Protein AF-A0AAD9VSH0-F1 (afdb_monomer)

Structure (mmCIF, N/CA/C/O backbone):
data_AF-A0AAD9VSH0-F1
#
_entry.id   AF-A0AAD9VSH0-F1
#
loop_
_atom_site.group_PDB
_atom_site.id
_atom_site.type_symbol
_atom_site.label_atom_id
_atom_site.label_alt_id
_atom_site.label_comp_id
_atom_site.label_asym_id
_atom_site.label_entity_id
_atom_site.label_seq_id
_atom_site.pdbx_PDB_ins_code
_atom_site.Cartn_x
_atom_site.Cartn_y
_atom_site.Cartn_z
_atom_site.occupancy
_atom_site.B_iso_or_equiv
_atom_site.auth_seq_id
_atom_site.auth_comp_id
_atom_site.auth_asym_id
_atom_site.auth_atom_id
_atom_site.pdbx_PDB_model_num
ATOM 1 N N . MET A 1 1 ? 18.254 0.894 2.023 1.00 73.38 1 MET A N 1
ATOM 2 C CA . MET A 1 1 ? 17.361 2.083 2.073 1.00 73.38 1 MET A CA 1
ATOM 3 C C . MET A 1 1 ? 15.991 1.532 2.479 1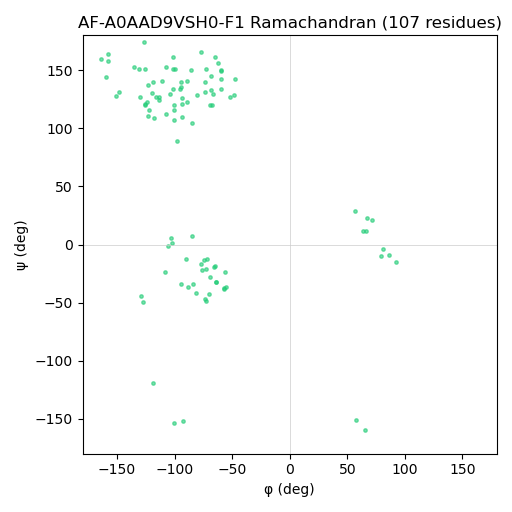.00 73.38 1 MET A C 1
ATOM 5 O O . MET A 1 1 ? 15.851 0.322 2.436 1.00 73.38 1 MET A O 1
ATOM 9 N N . GLY A 1 2 ? 15.068 2.302 3.047 1.00 92.88 2 GLY A N 1
ATOM 10 C CA . GLY A 1 2 ? 13.872 1.727 3.687 1.00 92.88 2 GLY A CA 1
ATOM 11 C C . GLY A 1 2 ? 12.613 1.786 2.825 1.00 92.88 2 GLY A C 1
ATOM 12 O O . GLY A 1 2 ? 12.668 1.870 1.597 1.00 92.88 2 GLY A O 1
ATOM 13 N N . VAL A 1 3 ? 11.474 1.809 3.512 1.00 96.81 3 VAL A N 1
ATOM 14 C CA . VAL A 1 3 ? 10.241 2.390 2.982 1.00 96.81 3 VAL A CA 1
ATOM 15 C C . VAL A 1 3 ? 10.123 3.831 3.473 1.00 96.81 3 VAL A C 1
ATOM 17 O O . VAL A 1 3 ? 10.340 4.100 4.652 1.00 96.81 3 VAL A O 1
ATOM 20 N N . ASP A 1 4 ? 9.799 4.736 2.561 1.00 97.50 4 ASP A N 1
ATOM 21 C CA . ASP A 1 4 ? 9.400 6.108 2.863 1.00 97.50 4 ASP A CA 1
ATOM 22 C C . ASP A 1 4 ? 7.874 6.218 2.753 1.00 97.50 4 ASP A C 1
ATOM 24 O O . ASP A 1 4 ? 7.290 5.668 1.813 1.00 97.50 4 ASP A O 1
ATOM 28 N N . VAL A 1 5 ? 7.236 6.861 3.734 1.00 97.75 5 VAL A N 1
ATOM 29 C CA . VAL A 1 5 ? 5.775 6.985 3.843 1.00 97.75 5 VAL A CA 1
ATOM 30 C C . VAL A 1 5 ? 5.399 8.460 3.768 1.00 97.75 5 VAL A C 1
ATOM 32 O O . VAL A 1 5 ? 5.636 9.219 4.705 1.00 97.75 5 VAL A O 1
ATOM 35 N N . GLU A 1 6 ? 4.785 8.862 2.662 1.00 97.94 6 GLU A N 1
ATOM 36 C CA . GLU A 1 6 ? 4.288 10.219 2.441 1.00 97.94 6 GLU A CA 1
ATOM 37 C C . GLU A 1 6 ? 2.757 10.218 2.526 1.00 97.94 6 GLU A C 1
ATOM 39 O O . GLU A 1 6 ? 2.075 9.662 1.664 1.00 97.94 6 GLU A O 1
ATOM 44 N N . VAL A 1 7 ? 2.190 10.847 3.556 1.00 98.00 7 VAL A N 1
ATOM 45 C CA . VAL A 1 7 ? 0.730 10.941 3.719 1.00 98.00 7 VAL A CA 1
ATOM 46 C C . VAL A 1 7 ? 0.145 11.865 2.647 1.00 98.00 7 VAL A C 1
ATOM 48 O O . VAL A 1 7 ? 0.479 13.046 2.584 1.00 98.00 7 VAL A O 1
ATOM 51 N N . LEU A 1 8 ? -0.759 11.338 1.819 1.00 97.81 8 LEU A N 1
ATOM 52 C CA . LEU A 1 8 ? -1.467 12.089 0.774 1.00 97.81 8 LEU A CA 1
ATOM 53 C C . LEU A 1 8 ? -2.826 12.598 1.260 1.00 97.81 8 LEU A C 1
ATOM 55 O O . LEU A 1 8 ? -3.304 13.646 0.829 1.00 97.81 8 LEU A O 1
ATOM 59 N N . SER A 1 9 ? -3.496 11.835 2.120 1.00 97.75 9 SER A N 1
ATOM 60 C CA . SER A 1 9 ? -4.751 12.223 2.761 1.00 97.75 9 SER A CA 1
ATOM 61 C C . SER A 1 9 ? -4.826 11.594 4.151 1.00 97.75 9 SER A C 1
ATOM 63 O O . SER A 1 9 ? -4.564 10.396 4.274 1.00 97.75 9 SER A O 1
ATOM 65 N N . PRO A 1 10 ? -5.159 12.377 5.191 1.00 97.56 10 PRO A N 1
ATOM 66 C CA . PRO A 1 10 ? -5.172 11.886 6.562 1.00 97.56 10 PRO A CA 1
ATOM 67 C C . PRO A 1 10 ? -6.303 10.875 6.784 1.00 97.56 10 PRO A C 1
ATOM 69 O O . PRO A 1 10 ? -7.390 11.026 6.224 1.00 97.56 10 PRO A O 1
ATOM 72 N N . GLY A 1 11 ? -6.042 9.872 7.623 1.00 96.81 11 GLY A N 1
ATOM 73 C CA . GLY A 1 11 ? -7.060 8.965 8.152 1.00 96.81 11 GLY A CA 1
ATOM 74 C C . GLY A 1 11 ? -7.617 9.428 9.499 1.00 96.81 11 GLY A C 1
ATOM 75 O O . GLY A 1 11 ? -7.637 10.619 9.812 1.00 96.81 11 GLY A O 1
ATOM 76 N N . ASP A 1 12 ? -8.060 8.474 10.317 1.00 96.12 12 ASP A N 1
ATOM 77 C CA . ASP A 1 12 ? -8.659 8.724 11.634 1.00 96.12 12 ASP A CA 1
ATOM 78 C C . ASP A 1 12 ? -7.654 9.117 12.737 1.00 96.12 12 ASP A C 1
ATOM 80 O O . ASP A 1 12 ? -8.058 9.579 13.810 1.00 96.12 12 ASP A O 1
ATOM 84 N N . GLY A 1 13 ? -6.353 8.923 12.490 1.00 95.00 13 GLY A N 1
ATOM 85 C CA . GLY A 1 13 ? -5.258 9.197 13.421 1.00 95.00 13 GLY A CA 1
ATOM 86 C C . GLY A 1 13 ? -5.268 8.345 14.696 1.00 95.00 13 GLY A C 1
ATOM 87 O O . GLY A 1 13 ? -4.542 8.662 15.637 1.00 95.00 13 GLY A O 1
ATOM 88 N N . GLN A 1 14 ? -6.085 7.291 14.755 1.00 94.69 14 GLN A N 1
ATOM 89 C CA . GLN A 1 14 ? -6.376 6.519 15.967 1.00 94.69 14 GLN A CA 1
ATOM 90 C C . GLN A 1 14 ? -6.198 5.016 15.755 1.00 94.69 14 GLN A C 1
ATOM 92 O O . GLN A 1 14 ? -5.613 4.335 16.601 1.00 94.69 14 GLN A O 1
ATOM 97 N N . THR A 1 15 ? -6.687 4.488 14.634 1.00 95.81 15 THR A N 1
ATOM 98 C CA . THR A 1 15 ? -6.737 3.047 14.388 1.00 95.81 15 THR A CA 1
ATOM 99 C C . THR A 1 15 ? -5.551 2.617 13.538 1.00 95.81 15 THR A C 1
ATOM 101 O O . THR A 1 15 ? -5.632 2.563 12.313 1.00 95.81 15 THR A O 1
ATOM 104 N N . TYR A 1 16 ? -4.447 2.279 14.200 1.00 96.62 16 TYR A N 1
ATOM 105 C CA . TYR A 1 16 ? -3.248 1.745 13.550 1.00 96.62 16 TYR A CA 1
ATOM 106 C C . TYR A 1 16 ? -3.244 0.206 13.574 1.00 96.62 16 TYR A C 1
ATOM 108 O O . TYR A 1 16 ? -3.543 -0.382 14.624 1.00 96.62 16 TYR A O 1
ATOM 116 N N . PRO A 1 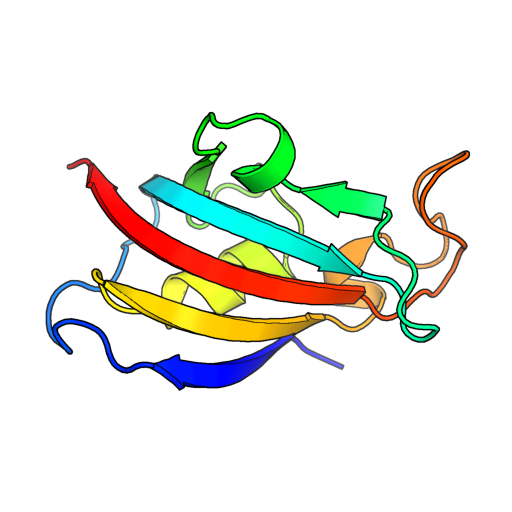17 ? -2.898 -0.470 12.460 1.00 96.69 17 PRO A N 1
ATOM 117 C CA . PRO A 1 17 ? -2.785 -1.923 12.421 1.00 96.69 17 PRO A CA 1
ATOM 118 C C . PRO A 1 17 ? -1.746 -2.465 13.407 1.00 96.69 17 PRO A C 1
ATOM 120 O O . PRO A 1 17 ? -0.658 -1.912 13.561 1.00 96.69 17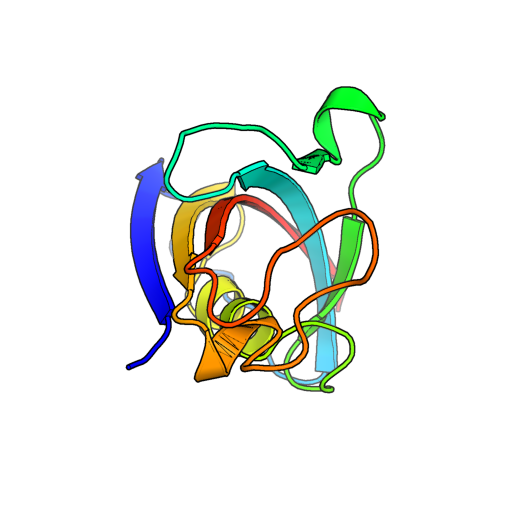 PRO A O 1
ATOM 123 N N . LYS A 1 18 ? -2.042 -3.610 14.026 1.00 95.75 18 LYS A N 1
ATOM 124 C CA . LYS A 1 18 ? -1.094 -4.361 14.863 1.00 95.75 18 LYS A CA 1
ATOM 125 C C . LYS A 1 18 ? -0.637 -5.636 14.162 1.00 95.75 18 LYS A C 1
ATOM 127 O O . LYS A 1 18 ? -1.369 -6.231 13.372 1.00 95.75 18 LYS A O 1
ATOM 132 N N . THR A 1 19 ? 0.566 -6.098 14.499 1.00 95.25 19 THR A N 1
ATOM 133 C CA . THR A 1 19 ? 1.123 -7.352 13.974 1.00 95.25 19 THR A CA 1
ATOM 134 C C . THR A 1 19 ? 0.151 -8.520 14.152 1.00 95.25 19 THR A C 1
ATOM 136 O O . THR A 1 19 ? -0.293 -8.810 15.261 1.00 95.25 19 THR A O 1
ATOM 139 N N . GLY A 1 20 ? -0.133 -9.226 13.058 1.00 94.88 20 GLY A N 1
ATOM 140 C CA . GLY A 1 20 ? -1.055 -10.359 13.001 1.00 94.88 20 GLY A CA 1
ATOM 141 C C . GLY A 1 20 ? -2.494 -10.007 12.626 1.00 94.88 20 GLY A C 1
ATOM 142 O O . GLY A 1 20 ? -3.220 -10.919 12.231 1.00 94.88 20 GLY A O 1
ATOM 143 N N . GLN A 1 21 ? -2.890 -8.732 12.683 1.00 96.94 21 GLN A N 1
ATOM 144 C CA . GLN A 1 21 ? -4.207 -8.302 12.215 1.00 96.94 21 GLN A CA 1
ATOM 145 C C . GLN A 1 21 ? -4.284 -8.331 10.692 1.00 96.94 21 GLN A C 1
ATOM 147 O O . GLN A 1 21 ? -3.281 -8.148 9.994 1.00 96.94 21 GLN A O 1
ATOM 152 N N . THR A 1 22 ? -5.495 -8.549 10.182 1.00 97.62 22 THR A N 1
ATOM 153 C CA . THR A 1 22 ? -5.754 -8.502 8.743 1.00 97.62 22 THR A CA 1
ATOM 154 C C . THR A 1 22 ? -6.125 -7.080 8.360 1.00 97.62 22 THR A C 1
ATOM 156 O O . THR A 1 22 ? -7.089 -6.522 8.877 1.00 97.62 22 THR A O 1
ATOM 159 N N . VAL A 1 23 ? -5.374 -6.488 7.440 1.00 97.62 23 VAL A N 1
ATOM 160 C CA . VAL A 1 23 ? -5.694 -5.173 6.880 1.00 97.62 23 VAL A CA 1
ATOM 161 C C . VAL A 1 23 ? -6.336 -5.333 5.519 1.00 97.62 23 VAL A C 1
ATOM 163 O O . VAL A 1 23 ? -6.080 -6.300 4.800 1.00 97.62 23 VAL A O 1
ATOM 166 N N . VAL A 1 24 ? -7.178 -4.370 5.164 1.00 98.00 24 VAL A N 1
ATOM 167 C CA . VAL A 1 24 ? -7.810 -4.305 3.851 1.00 98.00 24 VAL A CA 1
ATOM 168 C C . VAL A 1 24 ? -7.483 -2.965 3.229 1.00 98.00 24 VAL A C 1
ATOM 170 O O . VAL A 1 24 ? -7.772 -1.920 3.811 1.00 98.00 24 VAL A O 1
ATOM 173 N N . VAL A 1 25 ? -6.879 -3.009 2.047 1.00 98.19 25 VAL A N 1
ATOM 174 C CA . VAL A 1 25 ? -6.352 -1.827 1.374 1.00 98.19 25 VAL A CA 1
ATOM 175 C C . VAL A 1 25 ? -6.802 -1.767 -0.076 1.00 98.19 25 VAL A C 1
ATOM 177 O O . VAL A 1 25 ? -6.982 -2.795 -0.738 1.00 98.19 25 VAL A O 1
ATOM 180 N N . HIS A 1 26 ? -6.914 -0.550 -0.590 1.00 98.44 26 HIS A N 1
ATOM 181 C CA . HIS A 1 26 ? -6.774 -0.308 -2.017 1.00 98.44 26 HIS A CA 1
ATOM 182 C C . HIS A 1 26 ? -5.376 0.212 -2.319 1.00 98.44 26 HIS A C 1
ATOM 184 O O . HIS A 1 26 ? -4.744 0.856 -1.491 1.00 98.44 26 HIS A O 1
ATOM 190 N N . TYR A 1 27 ? -4.889 -0.079 -3.519 1.00 98.25 27 TYR A N 1
ATOM 191 C CA . TYR A 1 27 ? -3.586 0.376 -3.967 1.00 98.25 27 TYR A CA 1
ATOM 192 C C . TYR A 1 27 ? -3.444 0.411 -5.484 1.00 98.25 27 TYR A C 1
ATOM 194 O O . TYR A 1 27 ? -4.110 -0.352 -6.192 1.00 98.25 27 TYR A O 1
ATOM 202 N N . THR A 1 28 ? -2.492 1.225 -5.933 1.00 98.38 28 THR A N 1
ATOM 203 C CA . THR A 1 28 ? -1.889 1.180 -7.269 1.00 98.38 28 THR A CA 1
ATOM 204 C C . THR A 1 28 ? -0.367 1.182 -7.124 1.00 98.38 28 THR A C 1
ATOM 206 O O . THR A 1 28 ? 0.187 2.043 -6.446 1.00 98.38 28 THR A O 1
ATOM 209 N N . GLY A 1 29 ? 0.308 0.212 -7.740 1.00 97.69 29 GLY A N 1
ATOM 210 C CA . GLY A 1 29 ? 1.763 0.082 -7.762 1.00 97.69 29 GLY A CA 1
ATOM 211 C C . GLY A 1 29 ? 2.356 0.512 -9.102 1.00 97.69 29 GLY A C 1
ATOM 212 O O . GLY A 1 29 ? 1.931 0.045 -10.164 1.00 97.69 29 GLY A O 1
ATOM 213 N N . THR A 1 30 ? 3.365 1.380 -9.053 1.00 97.56 30 THR A N 1
ATOM 214 C CA . THR A 1 30 ? 4.092 1.892 -10.217 1.00 97.56 30 THR A CA 1
ATOM 215 C C . THR A 1 30 ? 5.601 1.688 -10.091 1.00 97.56 30 THR A C 1
ATOM 217 O O . THR A 1 30 ? 6.180 1.636 -9.002 1.00 97.56 30 THR A O 1
ATOM 220 N N . LEU A 1 31 ? 6.254 1.552 -11.243 1.00 95.06 31 LEU A N 1
ATOM 221 C CA . LEU A 1 31 ? 7.706 1.660 -11.359 1.00 95.06 31 LEU A CA 1
ATOM 222 C C . LEU A 1 31 ? 8.125 3.140 -11.315 1.00 95.06 31 LEU A C 1
ATOM 224 O O . LEU A 1 31 ? 7.313 4.037 -11.540 1.00 95.06 31 LEU A O 1
ATOM 228 N N . ASN A 1 32 ? 9.417 3.403 -11.107 1.00 89.06 32 ASN A N 1
ATOM 229 C CA . ASN A 1 32 ? 9.979 4.763 -11.101 1.00 89.06 32 ASN A CA 1
ATOM 230 C C . ASN A 1 32 ? 9.717 5.573 -12.390 1.00 89.06 32 ASN A C 1
ATOM 232 O O . ASN A 1 32 ? 9.727 6.798 -12.361 1.00 89.06 32 ASN A O 1
ATOM 236 N N . ASN A 1 33 ? 9.469 4.899 -13.512 1.00 88.81 33 ASN A N 1
ATOM 237 C CA . ASN A 1 33 ? 9.118 5.508 -14.793 1.00 88.81 33 ASN A CA 1
ATOM 238 C C . ASN A 1 33 ? 7.612 5.813 -14.932 1.00 88.81 33 ASN A C 1
ATOM 240 O O . ASN A 1 33 ? 7.159 6.159 -16.019 1.00 88.81 33 ASN A O 1
ATOM 244 N N . GLY A 1 34 ? 6.828 5.637 -13.863 1.00 91.31 34 GLY A N 1
ATOM 245 C CA . GLY A 1 34 ? 5.385 5.875 -13.832 1.00 91.31 34 GLY A CA 1
ATOM 246 C C . GLY A 1 34 ? 4.535 4.738 -14.404 1.00 91.31 34 GLY A C 1
ATOM 247 O O . GLY A 1 34 ? 3.310 4.803 -14.322 1.00 91.31 34 GLY A O 1
ATOM 248 N N . LYS A 1 35 ? 5.138 3.674 -14.951 1.00 94.44 35 LYS A N 1
ATOM 249 C CA . LYS A 1 35 ? 4.383 2.531 -15.476 1.00 94.44 35 LYS A CA 1
ATOM 250 C C . LYS A 1 35 ? 3.701 1.786 -14.330 1.00 94.44 35 LYS A C 1
ATOM 252 O O . LYS A 1 35 ? 4.378 1.251 -13.451 1.00 94.44 35 LYS A O 1
ATOM 257 N N . ILE A 1 36 ? 2.373 1.707 -14.381 1.00 96.19 36 ILE A N 1
ATOM 258 C CA . ILE A 1 36 ? 1.581 0.853 -13.491 1.00 96.19 36 ILE A CA 1
ATOM 259 C C . ILE A 1 36 ? 1.901 -0.605 -13.813 1.00 96.19 36 ILE A C 1
ATOM 261 O O . ILE A 1 36 ? 1.865 -1.016 -14.975 1.00 96.19 36 ILE A O 1
ATOM 265 N N . PHE A 1 37 ? 2.228 -1.376 -12.782 1.00 95.06 37 PHE A N 1
ATOM 266 C CA . PHE A 1 37 ? 2.412 -2.820 -12.903 1.00 95.06 37 PHE A CA 1
ATOM 267 C C . PHE A 1 37 ? 1.275 -3.604 -12.246 1.00 95.06 37 PHE A C 1
ATOM 269 O O . PHE A 1 37 ? 1.045 -4.750 -12.621 1.00 95.06 37 PHE A O 1
ATOM 276 N N . ASP A 1 38 ? 0.567 -3.000 -11.288 1.00 94.75 38 ASP A N 1
ATOM 277 C CA . ASP A 1 38 ? -0.539 -3.640 -10.587 1.00 94.75 38 ASP A CA 1
ATOM 278 C C . ASP A 1 38 ? -1.470 -2.607 -9.927 1.00 94.75 38 ASP A C 1
ATOM 280 O O . ASP A 1 38 ? -1.008 -1.589 -9.413 1.00 94.75 38 ASP A O 1
ATOM 284 N N . SER A 1 39 ? -2.780 -2.866 -9.904 1.00 97.12 39 SER A N 1
ATOM 285 C CA . SER A 1 39 ? -3.757 -2.044 -9.181 1.00 97.12 39 SER A CA 1
ATOM 286 C C . SER A 1 39 ? -4.955 -2.867 -8.715 1.00 97.12 39 SER A C 1
ATOM 288 O O . SER A 1 39 ? -5.627 -3.542 -9.495 1.00 97.12 39 SER A O 1
ATOM 290 N N . SER A 1 40 ? -5.268 -2.773 -7.423 1.00 97.19 40 SER A N 1
ATOM 291 C CA . SER A 1 40 ? -6.515 -3.328 -6.874 1.00 97.19 40 SER A CA 1
ATOM 292 C C . SER A 1 40 ? -7.735 -2.467 -7.202 1.00 97.19 40 SER A C 1
ATOM 294 O O . SER A 1 40 ? -8.855 -2.974 -7.196 1.00 97.19 40 SER A O 1
ATOM 296 N N . ARG A 1 41 ? -7.528 -1.178 -7.500 1.00 96.00 41 ARG A N 1
ATOM 297 C CA . ARG A 1 41 ? -8.600 -0.251 -7.882 1.00 96.00 41 ARG A CA 1
ATOM 298 C C . ARG A 1 41 ? -9.137 -0.595 -9.267 1.00 96.00 41 ARG A C 1
ATOM 300 O O . ARG A 1 41 ? -10.347 -0.688 -9.426 1.00 96.00 41 ARG A O 1
ATOM 307 N N . ASP A 1 42 ? -8.246 -0.911 -10.207 1.00 94.50 42 ASP A N 1
ATOM 308 C CA . ASP A 1 42 ? -8.625 -1.345 -11.561 1.00 94.50 42 ASP A CA 1
ATOM 309 C C . ASP A 1 42 ? -9.397 -2.673 -11.544 1.00 94.50 42 ASP A C 1
ATOM 311 O O . ASP A 1 42 ? -10.296 -2.892 -12.353 1.00 94.50 42 ASP A O 1
ATOM 315 N N . ARG A 1 43 ? -9.088 -3.554 -10.583 1.00 95.94 43 ARG A N 1
ATOM 316 C CA . ARG A 1 43 ? -9.845 -4.796 -10.356 1.00 95.94 43 ARG A CA 1
ATOM 317 C C . ARG A 1 43 ? -11.177 -4.586 -9.634 1.00 95.94 43 ARG A C 1
ATOM 319 O O . ARG A 1 43 ? -11.984 -5.510 -9.604 1.00 95.94 43 ARG A O 1
ATOM 326 N N . GLY A 1 44 ? -11.383 -3.437 -8.991 1.00 94.38 44 GLY A N 1
ATOM 327 C CA . GLY A 1 44 ? -12.552 -3.162 -8.152 1.00 94.38 44 GLY A CA 1
ATOM 328 C C . GLY A 1 44 ? -12.645 -4.010 -6.877 1.00 94.38 44 GLY A C 1
ATOM 329 O O . GLY A 1 44 ? -13.689 -4.022 -6.231 1.00 94.38 44 GLY A O 1
ATOM 330 N N . VAL A 1 45 ? -11.581 -4.729 -6.500 1.00 96.06 45 VAL A N 1
ATOM 331 C CA . VAL A 1 45 ? -11.570 -5.627 -5.335 1.00 96.06 45 VAL A CA 1
ATOM 332 C C . VAL A 1 45 ? -10.409 -5.250 -4.413 1.00 96.06 45 VAL A C 1
ATOM 334 O O . VAL A 1 45 ? -9.257 -5.310 -4.854 1.00 96.06 45 VAL A O 1
ATOM 337 N N . PRO A 1 46 ? -10.673 -4.883 -3.142 1.00 97.38 46 PRO A N 1
ATOM 338 C CA . PRO A 1 46 ? -9.627 -4.595 -2.167 1.00 97.38 46 PRO A CA 1
ATOM 339 C C . PRO A 1 46 ? -8.701 -5.787 -1.931 1.00 97.38 46 PRO A C 1
ATOM 341 O O . PRO A 1 46 ? -9.117 -6.946 -1.980 1.00 97.38 46 PRO A O 1
ATOM 344 N N . PHE A 1 47 ? -7.449 -5.496 -1.603 1.00 97.81 47 PHE A N 1
ATOM 345 C CA . PHE A 1 47 ? -6.471 -6.509 -1.239 1.00 97.81 47 PHE A CA 1
ATOM 346 C C . PHE A 1 47 ? -6.414 -6.685 0.277 1.00 97.81 47 PHE A C 1
ATOM 348 O O . PHE A 1 47 ? -6.494 -5.708 1.024 1.00 97.81 47 PHE A O 1
ATOM 355 N N . LYS A 1 48 ? -6.286 -7.935 0.728 1.00 97.19 48 LYS A N 1
ATOM 356 C CA . LYS A 1 48 ? -6.212 -8.289 2.146 1.00 97.19 48 LYS A CA 1
ATOM 357 C C . LYS A 1 48 ? -4.936 -9.055 2.441 1.00 97.19 48 LYS A C 1
ATOM 359 O O . LYS A 1 48 ? -4.594 -9.965 1.692 1.00 97.19 48 LYS A O 1
ATOM 364 N N . PHE A 1 49 ? -4.290 -8.727 3.550 1.00 97.31 49 PHE A N 1
ATOM 365 C CA . PHE A 1 49 ? -3.110 -9.441 4.034 1.00 97.31 49 PHE A CA 1
ATOM 366 C C . PHE A 1 49 ? -2.925 -9.225 5.537 1.00 97.31 49 PHE A C 1
ATOM 368 O O . PHE A 1 49 ? -3.524 -8.314 6.118 1.00 97.31 49 PHE A O 1
ATOM 375 N N . ARG A 1 50 ? -2.101 -10.061 6.173 1.00 96.88 50 ARG A N 1
ATOM 376 C CA . ARG A 1 50 ? -1.765 -9.927 7.593 1.00 96.88 50 ARG A CA 1
ATOM 377 C C . ARG A 1 50 ? -0.490 -9.122 7.793 1.00 96.88 50 ARG A C 1
ATOM 379 O O . ARG A 1 50 ? 0.567 -9.484 7.278 1.00 96.88 50 ARG A O 1
ATOM 386 N N . ILE A 1 51 ? -0.580 -8.077 8.612 1.00 96.25 51 ILE A N 1
ATOM 387 C CA . ILE A 1 51 ? 0.555 -7.195 8.911 1.00 96.25 51 ILE A CA 1
ATOM 388 C C . ILE A 1 51 ? 1.622 -7.931 9.723 1.00 96.25 51 ILE A C 1
ATOM 390 O O . ILE A 1 51 ? 1.327 -8.586 10.728 1.00 96.25 51 ILE A O 1
ATOM 394 N N . GLY A 1 52 ? 2.880 -7.785 9.307 1.00 93.94 52 GLY A N 1
ATOM 395 C CA . GLY A 1 52 ? 4.051 -8.274 10.036 1.00 93.94 52 GLY A CA 1
ATOM 396 C C . GLY A 1 52 ? 4.203 -9.795 10.008 1.00 93.94 52 GLY A C 1
ATOM 397 O O . GLY A 1 52 ? 4.848 -10.372 10.887 1.00 93.94 52 GLY A O 1
ATOM 398 N N . LYS A 1 53 ? 3.579 -10.462 9.030 1.00 95.19 53 LYS A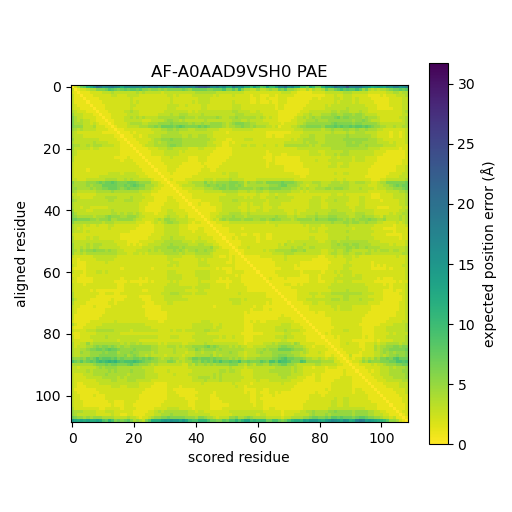 N 1
ATOM 399 C CA . LYS A 1 53 ? 3.702 -11.909 8.798 1.00 95.19 53 LYS A CA 1
ATOM 400 C C . LYS A 1 53 ? 4.569 -12.252 7.587 1.00 95.19 53 LYS A C 1
ATOM 402 O O . LYS A 1 53 ? 4.788 -13.436 7.344 1.00 95.19 53 LYS A O 1
ATOM 407 N N . GLY A 1 54 ? 5.089 -11.257 6.862 1.00 93.19 54 GLY A N 1
ATOM 408 C CA . GLY A 1 54 ? 5.885 -11.486 5.658 1.00 93.19 54 GLY A CA 1
ATOM 409 C C . GLY A 1 54 ? 5.077 -12.073 4.499 1.00 93.19 54 GLY A C 1
ATOM 410 O O . GLY A 1 54 ? 5.649 -12.719 3.627 1.00 93.19 54 GLY A O 1
ATOM 411 N N . GLU A 1 55 ? 3.753 -11.879 4.498 1.00 93.25 55 GLU A N 1
ATOM 412 C CA . GLU A 1 55 ? 2.868 -12.274 3.388 1.00 93.25 55 GLU A CA 1
ATOM 413 C C . GLU A 1 55 ? 3.035 -11.352 2.168 1.00 93.25 55 GLU A C 1
ATOM 415 O O . GLU A 1 55 ? 2.709 -11.725 1.043 1.00 93.25 55 GLU A O 1
ATOM 420 N N . VAL A 1 56 ? 3.568 -10.151 2.396 1.00 96.12 56 VAL A N 1
ATOM 421 C CA . VAL A 1 56 ? 3.846 -9.116 1.397 1.00 96.12 56 VAL A CA 1
ATOM 422 C C . VAL A 1 56 ? 5.307 -8.667 1.485 1.00 96.12 56 VAL A C 1
ATOM 424 O O . VAL A 1 56 ? 6.059 -9.077 2.371 1.00 96.12 56 VAL A O 1
ATOM 427 N N . ILE A 1 57 ? 5.732 -7.806 0.558 1.00 96.50 57 ILE A N 1
ATOM 428 C CA . ILE A 1 57 ? 7.070 -7.206 0.600 1.00 96.50 57 ILE A CA 1
ATOM 429 C C . ILE A 1 57 ? 7.284 -6.408 1.897 1.00 96.50 57 ILE A C 1
ATOM 431 O O . ILE A 1 57 ? 6.356 -5.802 2.434 1.00 96.50 57 ILE A O 1
ATOM 435 N N . LYS A 1 58 ? 8.530 -6.348 2.381 1.00 96.69 58 LYS A N 1
ATOM 436 C CA . LYS A 1 58 ? 8.873 -5.696 3.661 1.00 96.69 58 LYS A CA 1
ATOM 437 C C . LYS A 1 58 ? 8.416 -4.240 3.738 1.00 96.69 58 LYS A C 1
ATOM 439 O O . LYS A 1 58 ? 8.013 -3.787 4.803 1.00 96.69 58 LYS A O 1
ATOM 444 N N . GLY A 1 59 ? 8.483 -3.514 2.622 1.00 96.94 59 GLY A N 1
ATOM 445 C CA . GLY A 1 59 ? 8.054 -2.121 2.563 1.00 96.94 59 GLY A CA 1
ATOM 446 C C . GLY A 1 59 ? 6.559 -1.949 2.828 1.00 96.94 59 GLY A C 1
ATOM 447 O O . GLY A 1 59 ? 6.166 -0.975 3.454 1.00 96.94 59 GLY A O 1
ATOM 448 N N . TRP A 1 60 ? 5.732 -2.923 2.448 1.00 97.69 60 TRP A N 1
ATOM 449 C CA . TRP A 1 60 ? 4.311 -2.923 2.793 1.00 97.69 60 TRP A CA 1
ATOM 450 C C . TRP A 1 60 ? 4.080 -3.264 4.261 1.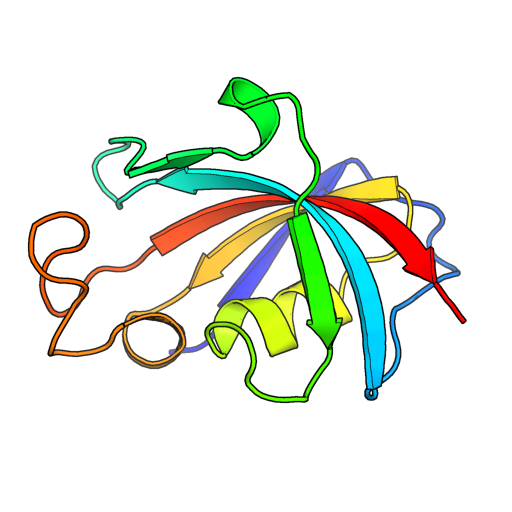00 97.69 60 TRP A C 1
ATOM 452 O O . TRP A 1 60 ? 3.350 -2.544 4.935 1.00 97.69 60 TRP A O 1
ATOM 462 N N . ASP A 1 61 ? 4.741 -4.308 4.767 1.00 96.00 61 ASP A N 1
ATOM 463 C CA . ASP A 1 61 ? 4.630 -4.706 6.176 1.00 96.00 61 ASP A CA 1
ATOM 464 C C . ASP A 1 61 ? 5.013 -3.559 7.128 1.00 96.00 61 ASP A C 1
ATOM 466 O O . ASP A 1 61 ? 4.376 -3.380 8.162 1.00 96.00 61 ASP A O 1
ATOM 470 N N . GLN A 1 62 ? 6.025 -2.758 6.777 1.00 96.19 62 GLN A N 1
ATOM 471 C CA . GLN A 1 62 ? 6.457 -1.611 7.581 1.00 96.19 62 GLN A CA 1
ATOM 472 C C . GLN A 1 62 ? 5.715 -0.310 7.261 1.00 96.19 62 GLN A C 1
ATOM 474 O O . GLN A 1 62 ? 5.473 0.485 8.164 1.00 96.19 62 GLN A O 1
ATOM 479 N N . GLY A 1 63 ? 5.381 -0.064 5.995 1.00 96.94 63 GLY A N 1
ATOM 480 C CA . GLY A 1 63 ? 4.726 1.168 5.562 1.00 96.94 63 GLY A CA 1
ATOM 481 C C . GLY A 1 63 ? 3.266 1.221 5.995 1.00 96.94 63 GLY A C 1
ATOM 482 O O . GLY A 1 63 ? 2.845 2.180 6.627 1.00 96.94 63 GLY A O 1
ATOM 483 N N . VAL A 1 64 ? 2.505 0.150 5.747 1.00 97.44 64 VAL A N 1
ATOM 484 C CA . VAL A 1 64 ? 1.075 0.094 6.102 1.00 97.44 64 VAL A CA 1
ATOM 485 C C . VAL A 1 64 ? 0.870 0.038 7.618 1.00 97.44 64 VAL A C 1
ATOM 487 O O . VAL A 1 64 ? -0.127 0.545 8.117 1.00 97.44 64 VAL A O 1
ATOM 490 N N . ALA A 1 65 ? 1.829 -0.504 8.375 1.00 96.69 65 ALA A N 1
ATOM 491 C CA . ALA A 1 65 ? 1.795 -0.467 9.838 1.00 96.69 65 ALA A CA 1
ATOM 492 C C . ALA A 1 65 ? 1.908 0.956 10.425 1.00 96.69 65 ALA A C 1
ATOM 494 O O . ALA A 1 65 ? 1.556 1.158 11.584 1.00 96.69 65 ALA A O 1
ATOM 495 N N . GLN A 1 66 ? 2.394 1.932 9.647 1.00 96.25 66 GLN A N 1
ATOM 496 C CA . GLN A 1 66 ? 2.469 3.342 10.050 1.00 96.25 66 GLN A CA 1
ATOM 497 C C . GLN A 1 66 ? 1.208 4.134 9.681 1.00 96.25 66 GLN A C 1
ATOM 499 O O . GLN A 1 66 ? 1.034 5.242 10.176 1.00 96.25 66 GLN A O 1
ATOM 504 N N . MET A 1 67 ? 0.335 3.572 8.841 1.00 97.88 67 MET A N 1
ATOM 505 C CA . MET A 1 67 ? -0.896 4.220 8.398 1.00 97.88 67 MET A CA 1
ATOM 506 C C . MET A 1 67 ? -2.033 3.988 9.395 1.00 97.88 67 MET A C 1
ATOM 508 O O . MET A 1 67 ? -2.117 2.931 10.027 1.00 97.88 67 MET A O 1
ATOM 512 N N . CYS A 1 68 ? -2.955 4.941 9.479 1.00 97.56 68 CYS A N 1
ATOM 513 C CA . CYS A 1 68 ? -4.215 4.788 10.206 1.00 97.56 68 CYS A CA 1
ATOM 514 C C . CYS A 1 68 ? -5.402 4.498 9.269 1.00 97.56 68 CYS A C 1
ATOM 516 O O . CYS A 1 68 ? -5.333 4.702 8.055 1.00 97.56 68 CYS A O 1
ATOM 518 N N . VAL A 1 69 ? -6.506 3.969 9.804 1.00 98.00 69 VAL A N 1
ATOM 519 C CA . VAL A 1 69 ? -7.701 3.668 8.995 1.00 98.00 69 VAL A CA 1
ATOM 520 C C . VAL A 1 69 ? -8.237 4.940 8.332 1.00 98.00 69 VAL A C 1
ATOM 522 O O . VAL A 1 69 ? -8.371 5.983 8.965 1.00 98.00 69 VAL A O 1
ATOM 525 N N . GLY A 1 70 ? -8.552 4.843 7.041 1.00 98.00 70 GLY A N 1
ATOM 526 C CA . GLY A 1 70 ? -8.976 5.949 6.182 1.00 98.00 70 GLY A CA 1
ATOM 527 C C . GLY A 1 70 ? -7.823 6.728 5.545 1.00 98.00 70 GLY A C 1
ATOM 528 O O . GLY A 1 70 ? -8.068 7.552 4.669 1.00 98.00 70 GLY A O 1
ATOM 529 N N . GLU A 1 71 ? -6.576 6.482 5.949 1.00 98.50 71 GLU A N 1
ATOM 530 C CA . GLU A 1 71 ? -5.419 7.189 5.408 1.00 98.50 71 GLU A CA 1
ATOM 531 C C . GLU A 1 71 ? -5.089 6.718 3.993 1.00 98.50 71 GLU A C 1
ATOM 533 O O . GLU A 1 71 ? -5.087 5.517 3.699 1.00 98.50 71 GLU A O 1
ATOM 538 N N . ARG A 1 72 ? -4.730 7.674 3.134 1.00 98.50 72 ARG A N 1
ATOM 539 C CA . ARG A 1 72 ? -4.097 7.411 1.844 1.00 98.50 72 ARG A CA 1
ATOM 540 C C . ARG A 1 72 ? -2.674 7.942 1.867 1.00 98.50 72 ARG A C 1
ATOM 542 O O . ARG A 1 72 ? -2.465 9.130 2.100 1.00 98.50 72 ARG A O 1
ATOM 549 N N . ALA A 1 73 ? -1.706 7.088 1.575 1.00 98.44 73 ALA A N 1
ATOM 550 C CA . ALA A 1 73 ? -0.291 7.420 1.599 1.00 98.44 73 ALA A CA 1
ATOM 551 C C . ALA A 1 73 ? 0.428 6.874 0.365 1.00 98.44 73 ALA A C 1
ATOM 553 O O . ALA A 1 73 ? 0.034 5.868 -0.231 1.00 98.44 73 ALA A O 1
ATOM 554 N N . ARG A 1 74 ? 1.514 7.543 -0.010 1.00 98.38 74 ARG A N 1
ATOM 555 C CA . ARG A 1 74 ? 2.478 7.053 -0.981 1.00 98.38 74 ARG A CA 1
ATOM 556 C C . ARG A 1 74 ? 3.600 6.333 -0.241 1.00 98.38 74 ARG A C 1
ATOM 558 O O . ARG A 1 74 ? 4.289 6.933 0.575 1.00 98.38 74 ARG A O 1
ATOM 565 N N . LEU A 1 75 ? 3.799 5.058 -0.557 1.00 98.12 75 LEU A N 1
ATOM 566 C CA . LEU A 1 75 ? 4.917 4.255 -0.075 1.00 98.12 75 LEU A CA 1
ATOM 567 C C . LEU A 1 75 ? 5.985 4.162 -1.163 1.00 98.12 75 LEU A C 1
ATOM 569 O O . LEU A 1 75 ? 5.748 3.560 -2.213 1.00 98.12 75 LEU A O 1
ATOM 573 N N . THR A 1 76 ? 7.167 4.713 -0.905 1.00 97.94 76 THR A N 1
ATOM 574 C CA . THR A 1 76 ? 8.332 4.543 -1.781 1.00 97.94 76 THR A CA 1
ATOM 575 C C . THR A 1 76 ? 9.243 3.478 -1.188 1.00 97.94 76 THR A C 1
ATOM 577 O O . THR A 1 76 ? 9.918 3.695 -0.185 1.00 97.94 76 THR A O 1
ATOM 580 N N . CYS A 1 77 ? 9.255 2.303 -1.810 1.00 97.69 77 CYS A N 1
ATOM 581 C CA . CYS A 1 77 ? 9.998 1.137 -1.353 1.00 97.69 77 CYS A CA 1
ATOM 582 C C . CYS A 1 77 ? 11.286 0.993 -2.159 1.00 97.69 77 CYS A C 1
ATOM 584 O O . CYS A 1 77 ? 11.246 0.781 -3.377 1.00 97.69 77 CYS A O 1
ATOM 586 N N . SER A 1 78 ? 12.432 1.041 -1.485 1.00 97.00 78 SER A N 1
ATOM 587 C CA . SER A 1 78 ? 13.700 0.680 -2.114 1.00 97.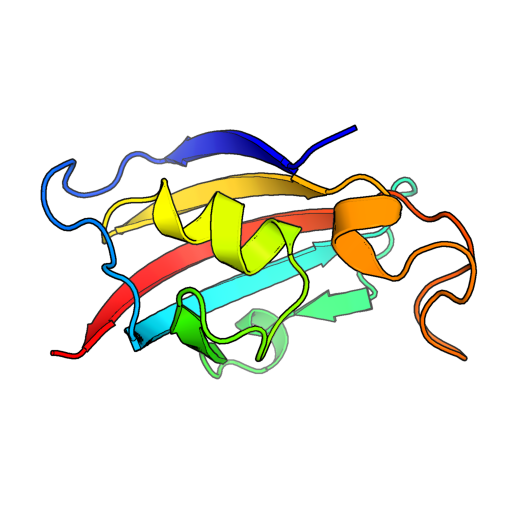00 78 SER A CA 1
ATOM 588 C C . SER A 1 78 ? 13.733 -0.808 -2.498 1.00 97.00 78 SER A C 1
ATOM 590 O O . SER A 1 78 ? 12.966 -1.616 -1.960 1.00 97.00 78 SER A O 1
ATOM 592 N N . PRO A 1 79 ? 14.640 -1.221 -3.402 1.00 96.56 79 PRO A N 1
ATOM 593 C CA . PRO A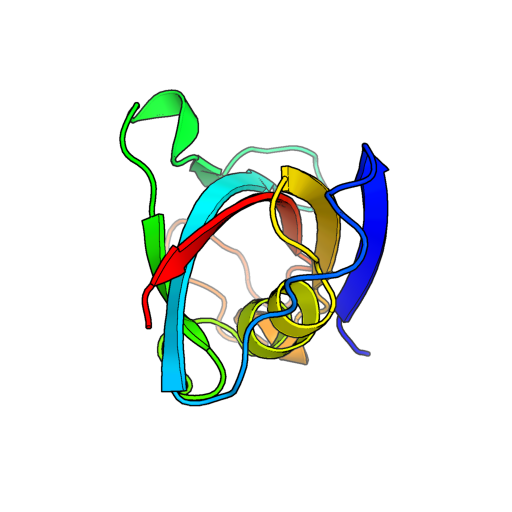 1 79 ? 14.657 -2.595 -3.894 1.00 96.56 79 PRO A CA 1
ATOM 594 C C . PRO A 1 79 ? 14.805 -3.651 -2.791 1.00 96.56 79 PRO A C 1
ATOM 596 O O . PRO A 1 79 ? 14.149 -4.686 -2.849 1.00 96.56 79 PRO A O 1
ATOM 599 N N . ASP A 1 80 ? 15.614 -3.392 -1.760 1.00 96.19 80 ASP A N 1
ATOM 600 C CA . ASP A 1 80 ? 15.834 -4.279 -0.607 1.00 96.19 80 ASP A CA 1
ATOM 601 C C . ASP A 1 80 ? 14.593 -4.469 0.287 1.00 96.19 80 ASP A C 1
ATOM 603 O O . ASP A 1 80 ? 14.495 -5.470 1.004 1.00 96.19 80 ASP A O 1
ATOM 607 N N . PHE A 1 81 ? 13.621 -3.558 0.191 1.00 96.81 81 PHE A N 1
ATOM 608 C CA . PHE A 1 81 ? 12.308 -3.639 0.839 1.00 96.81 81 PHE A CA 1
ATOM 609 C C . PHE A 1 81 ? 11.184 -4.060 -0.120 1.00 96.81 81 PHE A C 1
ATOM 611 O O . PHE A 1 81 ? 10.032 -4.194 0.299 1.00 96.81 81 PHE A O 1
ATOM 618 N N . ALA A 1 82 ? 11.525 -4.315 -1.384 1.00 95.75 82 ALA A N 1
ATOM 619 C CA . ALA A 1 82 ? 10.640 -4.781 -2.441 1.00 95.75 82 ALA A CA 1
ATOM 620 C C . ALA A 1 82 ? 11.099 -6.159 -2.964 1.00 95.75 82 ALA A C 1
ATOM 622 O O . ALA A 1 82 ? 11.128 -7.128 -2.207 1.00 95.75 82 ALA A O 1
ATOM 623 N N . TYR A 1 83 ? 11.451 -6.262 -4.251 1.00 95.88 83 TYR A N 1
ATOM 624 C CA . TYR A 1 83 ? 11.797 -7.524 -4.929 1.00 95.88 83 TYR A CA 1
ATOM 625 C C . TYR A 1 83 ? 13.310 -7.727 -5.151 1.00 95.88 83 TYR A C 1
ATOM 627 O O . TYR A 1 83 ? 13.737 -8.693 -5.788 1.00 95.88 83 TYR A O 1
ATOM 635 N N . GLY A 1 84 ? 14.139 -6.825 -4.623 1.00 94.62 84 GLY A N 1
ATOM 636 C CA . GLY A 1 84 ? 15.596 -6.914 -4.642 1.00 94.62 84 GLY A CA 1
ATOM 637 C C . GLY A 1 84 ? 16.202 -7.031 -6.041 1.00 94.62 84 GLY A C 1
ATOM 638 O O . GLY A 1 84 ? 15.652 -6.567 -7.040 1.00 94.62 84 GLY A O 1
ATOM 639 N N . ASN A 1 85 ? 17.356 -7.691 -6.110 1.00 95.56 85 ASN A N 1
ATOM 640 C CA . ASN A 1 85 ? 18.094 -7.921 -7.354 1.00 95.56 85 ASN A CA 1
ATOM 641 C C . ASN A 1 85 ? 17.445 -8.952 -8.288 1.00 95.56 85 ASN A C 1
ATOM 643 O O . ASN A 1 85 ? 17.853 -9.063 -9.439 1.00 95.56 85 ASN A O 1
ATOM 647 N N . ARG A 1 86 ? 16.459 -9.718 -7.812 1.00 93.88 86 ARG A N 1
ATOM 648 C CA . ARG A 1 86 ? 15.737 -10.690 -8.641 1.00 93.88 86 ARG A CA 1
ATOM 649 C C . ARG A 1 86 ? 14.600 -10.031 -9.411 1.00 93.88 86 ARG A C 1
ATOM 651 O O . ARG A 1 86 ? 14.328 -10.435 -10.537 1.00 93.88 86 ARG A O 1
ATOM 658 N N . GLY A 1 87 ? 13.961 -9.018 -8.823 1.00 94.06 87 GLY A N 1
ATOM 659 C CA . GLY A 1 87 ? 12.727 -8.463 -9.367 1.00 94.06 87 GLY A CA 1
ATOM 660 C C . GLY A 1 87 ? 11.582 -9.483 -9.328 1.00 94.06 87 GLY A C 1
ATOM 661 O O . GLY A 1 87 ? 11.618 -10.462 -8.579 1.00 94.06 87 GLY A O 1
ATOM 662 N N . HIS A 1 88 ? 10.565 -9.252 -10.152 1.00 93.50 88 HIS A N 1
ATOM 663 C CA . HIS A 1 88 ? 9.465 -10.179 -10.397 1.00 93.50 88 HIS A CA 1
ATOM 664 C C . HIS A 1 88 ? 9.399 -10.463 -11.905 1.00 93.50 88 HIS A C 1
ATOM 666 O O . HIS A 1 88 ? 9.080 -9.546 -12.670 1.00 93.50 88 HIS A O 1
ATOM 672 N N . PRO A 1 89 ? 9.729 -11.688 -12.357 1.00 91.00 89 PRO A N 1
ATOM 673 C CA . PRO A 1 89 ? 9.838 -12.009 -13.777 1.00 91.00 89 PRO A CA 1
ATOM 674 C C . PRO A 1 89 ? 8.633 -11.532 -14.598 1.00 91.00 89 PRO A C 1
ATOM 676 O O . PRO A 1 89 ? 7.487 -11.782 -14.241 1.00 91.00 89 PRO A O 1
ATOM 679 N N . GLY A 1 90 ? 8.901 -10.815 -15.693 1.00 89.19 90 GLY A N 1
ATOM 680 C CA . GLY A 1 90 ? 7.875 -10.305 -16.611 1.00 89.19 90 GLY A CA 1
ATOM 681 C C . GLY A 1 90 ? 7.129 -9.042 -16.160 1.00 89.19 90 GLY A C 1
ATOM 682 O O . GLY A 1 90 ? 6.439 -8.445 -16.982 1.00 89.19 90 GLY A O 1
ATOM 683 N N . VAL A 1 91 ? 7.288 -8.596 -14.907 1.00 92.25 91 VAL A N 1
ATOM 684 C CA . VAL A 1 91 ? 6.512 -7.470 -14.348 1.00 92.25 91 VAL A CA 1
ATOM 685 C C . VAL A 1 91 ? 7.410 -6.395 -13.732 1.00 92.25 91 VAL A C 1
ATOM 687 O O . VAL A 1 91 ? 7.275 -5.218 -14.064 1.00 92.25 91 VAL A O 1
ATOM 690 N N . ILE A 1 92 ? 8.352 -6.790 -12.870 1.00 94.44 92 ILE A N 1
ATOM 691 C CA . ILE A 1 92 ? 9.200 -5.877 -12.093 1.00 94.44 92 ILE A CA 1
ATOM 692 C C . ILE A 1 92 ? 10.672 -6.173 -12.397 1.00 94.44 92 ILE A C 1
ATOM 694 O O . ILE A 1 92 ? 11.151 -7.260 -12.065 1.00 94.44 92 ILE A O 1
ATOM 698 N N . PRO A 1 93 ? 11.421 -5.232 -12.993 1.00 94.81 93 PRO A N 1
ATOM 699 C CA . PRO A 1 93 ? 12.846 -5.417 -13.244 1.00 94.81 93 PRO A CA 1
ATOM 700 C C . PRO A 1 93 ? 13.673 -5.583 -11.952 1.00 94.81 93 PRO A C 1
ATOM 702 O O . PRO A 1 93 ? 13.284 -5.071 -10.895 1.00 94.81 93 PRO A O 1
ATOM 705 N N . PRO A 1 94 ? 14.848 -6.230 -12.028 1.00 96.25 94 PRO A N 1
ATOM 706 C CA . PRO A 1 94 ? 15.858 -6.218 -10.971 1.00 96.25 94 PRO A CA 1
ATOM 707 C C . PRO A 1 94 ? 16.161 -4.821 -10.423 1.00 96.25 94 PRO A C 1
ATOM 709 O O . PRO A 1 94 ? 16.254 -3.863 -11.185 1.00 96.25 94 PRO A O 1
ATOM 712 N N . ASN A 1 95 ? 16.390 -4.722 -9.111 1.00 95.31 95 ASN A N 1
ATOM 713 C CA . ASN A 1 95 ? 16.808 -3.492 -8.427 1.00 95.31 95 ASN A CA 1
ATOM 714 C C . ASN A 1 95 ? 15.854 -2.297 -8.627 1.00 95.31 95 ASN A C 1
ATOM 716 O O . ASN A 1 95 ? 16.283 -1.146 -8.581 1.00 95.31 95 ASN A O 1
ATOM 720 N N . SER A 1 96 ? 14.562 -2.558 -8.840 1.00 95.62 96 SER A N 1
ATOM 721 C CA . SER A 1 96 ? 13.563 -1.502 -9.023 1.00 95.62 96 SER A CA 1
ATOM 722 C C . SER A 1 96 ? 13.118 -0.905 -7.691 1.00 95.62 96 SER A C 1
ATOM 724 O O . SER A 1 96 ? 12.690 -1.632 -6.793 1.00 95.62 96 SER A O 1
ATOM 726 N N . THR A 1 97 ? 13.157 0.423 -7.594 1.00 96.31 97 THR A N 1
ATOM 727 C CA . THR A 1 97 ? 12.379 1.168 -6.596 1.00 96.31 97 THR A CA 1
ATOM 728 C C . THR A 1 97 ? 10.917 1.150 -7.017 1.00 96.31 97 THR A C 1
ATOM 730 O O . THR A 1 97 ? 10.603 1.435 -8.177 1.00 96.31 97 THR A O 1
ATOM 733 N N . LEU A 1 98 ? 10.034 0.814 -6.082 1.00 97.50 98 LEU A N 1
ATOM 734 C CA . LEU A 1 98 ? 8.596 0.747 -6.318 1.00 97.50 98 LEU A CA 1
ATOM 735 C C . LEU A 1 98 ? 7.887 1.863 -5.574 1.00 97.50 98 LEU A C 1
ATOM 737 O O . LEU A 1 98 ? 8.223 2.157 -4.428 1.00 97.50 98 LEU A O 1
ATOM 741 N N . ILE A 1 99 ? 6.888 2.444 -6.221 1.00 98.19 99 ILE A N 1
ATOM 742 C CA . ILE A 1 99 ? 6.052 3.487 -5.643 1.00 98.19 99 ILE A CA 1
ATOM 743 C C . ILE A 1 99 ? 4.641 2.922 -5.561 1.00 98.19 99 ILE A C 1
ATOM 745 O O . ILE A 1 99 ? 4.105 2.421 -6.548 1.00 98.19 99 ILE A O 1
ATOM 749 N N . PHE A 1 100 ? 4.039 2.979 -4.383 1.00 98.44 100 PHE A N 1
ATOM 750 C CA . PHE A 1 100 ? 2.669 2.537 -4.168 1.00 98.44 100 PHE A CA 1
ATOM 751 C C . PHE A 1 100 ? 1.831 3.694 -3.666 1.00 98.44 100 PHE A C 1
ATOM 753 O O . PHE A 1 100 ? 2.203 4.352 -2.707 1.00 98.44 100 PHE A O 1
ATOM 760 N N . ASP A 1 101 ? 0.683 3.908 -4.284 1.00 98.25 101 ASP A N 1
ATOM 761 C CA . ASP A 1 101 ? -0.390 4.723 -3.732 1.00 98.25 101 ASP A CA 1
ATOM 762 C C . ASP A 1 101 ? -1.328 3.774 -2.992 1.00 98.25 101 ASP A C 1
ATOM 764 O O . ASP A 1 101 ? -1.960 2.943 -3.642 1.00 98.25 101 ASP A O 1
ATOM 768 N N . VAL A 1 102 ? -1.352 3.833 -1.661 1.00 98.50 102 VAL A N 1
ATOM 769 C CA . VAL A 1 102 ? -2.078 2.903 -0.788 1.00 98.50 102 VAL A CA 1
ATOM 770 C C . VAL A 1 102 ? -3.123 3.660 0.014 1.00 98.50 102 VAL A C 1
ATOM 772 O O . VAL A 1 102 ? -2.865 4.748 0.509 1.00 98.50 102 VAL A O 1
ATOM 775 N N . GLU A 1 103 ? -4.298 3.066 0.174 1.00 98.50 103 GLU A N 1
ATOM 776 C CA . GLU A 1 103 ? -5.373 3.548 1.036 1.00 98.50 103 GLU A CA 1
ATOM 777 C C . GLU A 1 103 ? -5.787 2.435 1.995 1.00 98.50 103 GLU A C 1
ATOM 779 O O . GLU A 1 103 ? -6.196 1.353 1.556 1.00 98.50 103 GLU A O 1
ATOM 784 N N . LEU A 1 104 ? -5.672 2.692 3.298 1.00 98.31 104 LEU A N 1
ATOM 785 C CA . LEU A 1 104 ? -6.046 1.743 4.339 1.00 98.31 104 LEU A CA 1
ATOM 786 C C . LEU A 1 104 ? -7.542 1.857 4.627 1.00 98.31 104 LEU A C 1
ATOM 788 O O . LEU A 1 104 ? -7.992 2.781 5.291 1.00 98.31 104 LEU A O 1
ATOM 792 N N . LEU A 1 105 ? -8.328 0.896 4.148 1.00 97.75 105 LEU A N 1
ATOM 793 C CA . LEU A 1 105 ? -9.789 0.958 4.234 1.00 97.75 105 LEU A CA 1
ATOM 794 C C . LEU A 1 105 ? -10.303 0.510 5.600 1.00 97.75 105 LEU A C 1
ATOM 796 O O . LEU A 1 105 ? -11.256 1.079 6.125 1.00 97.75 105 LEU A O 1
ATOM 800 N N . LYS A 1 106 ? -9.714 -0.557 6.149 1.00 96.81 106 LYS A N 1
ATOM 801 C CA . LYS A 1 106 ? -10.098 -1.112 7.451 1.00 96.81 106 LYS A CA 1
ATOM 802 C C . LYS A 1 106 ? -9.039 -2.056 8.011 1.00 96.81 106 LYS A C 1
ATOM 804 O O . LYS A 1 106 ? -8.261 -2.657 7.267 1.00 96.81 106 LYS A O 1
ATOM 809 N N . VAL A 1 107 ? -9.105 -2.250 9.324 1.00 96.75 107 VAL A N 1
ATOM 810 C CA . VAL A 1 107 ? -8.397 -3.299 10.063 1.00 96.75 107 VAL A CA 1
ATOM 811 C C . VAL A 1 107 ? -9.440 -4.266 10.614 1.00 96.75 107 VAL A C 1
ATOM 813 O O . VAL A 1 107 ? -10.411 -3.847 11.241 1.00 96.75 107 VAL A O 1
ATOM 816 N N . GLU A 1 108 ? -9.276 -5.553 10.332 1.00 93.56 108 GLU A N 1
ATOM 817 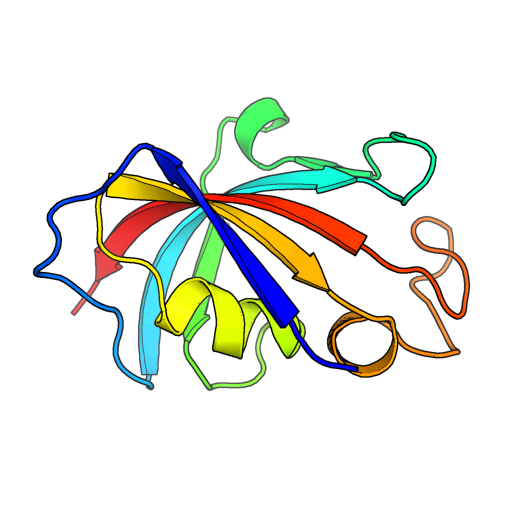C CA . GLU A 1 108 ? -10.092 -6.623 10.903 1.00 93.56 108 GLU A CA 1
ATOM 818 C C . GLU A 1 108 ? -9.442 -7.097 12.226 1.00 93.56 108 GLU A C 1
ATOM 820 O O . GLU A 1 108 ? -8.20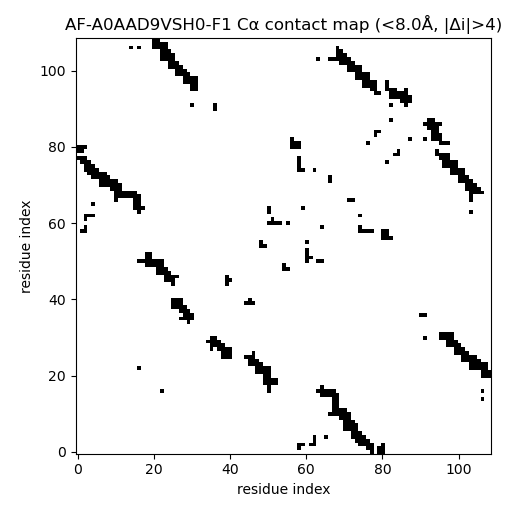7 -7.128 12.312 1.00 93.56 108 GLU A O 1
ATOM 825 N N . PRO A 1 109 ? -10.248 -7.400 13.264 1.00 77.69 109 PRO A N 1
ATOM 826 C CA . PRO A 1 109 ? -9.755 -7.776 14.590 1.00 77.69 109 PRO A CA 1
ATOM 827 C C . PRO A 1 109 ? -8.920 -9.061 14.596 1.00 77.69 109 PRO A C 1
ATOM 829 O O . PRO A 1 109 ? -9.212 -9.985 13.800 1.00 77.69 109 PRO A O 1
#

Sequence (109 aa):
MGVDVEVLSPGDGQTYPKTGQTVVVHYTGTLNNGKIFDSSRDRGVPFKFRIGKGEVIKGWDQGVAQMCVGERARLTCSPDFAYGNRGHPGVIPPNSTLIFDVELLKVEP

InterPro domains:
  IPR001179 FKBP-type peptidyl-prolyl cis-trans isomerase domain [PF00254] (14-105)
  IPR001179 FKBP-type peptidyl-prolyl cis-trans isomerase domain [PS50059] (20-108)
  IPR046357 Peptidyl-prolyl cis-trans isomerase domain superfamily [G3DSA:3.10.50.40] (1-109)
  IPR050689 FKBP-type Peptidyl-prolyl cis-trans Isomerase [PTHR10516] (2-107)

Foldseek 3Di:
DFKDKAWPDADPVPAADDAFWKWWKWKWKAFPVRDTLDGPVVVVHIDIDGAPPPPAFQQCNVHSNPGHAQIWIKIWGWQNSHVAQVADPPRGHHRITMIMGMHTHDIDD

Solvent-accessible surface area (backbone atoms only — not comparable to full-atom values): 5763 Å² total; per-residue (Å²): 117,57,56,47,75,46,80,76,40,82,38,68,80,71,56,55,59,52,78,70,28,38,38,33,28,39,35,38,35,25,42,84,87,67,51,71,72,49,48,30,62,85,69,73,46,71,47,74,53,45,32,71,69,73,80,57,44,57,21,53,40,58,41,55,46,73,38,23,35,57,16,27,29,37,37,42,18,27,18,85,19,50,50,24,77,71,25,40,89,99,73,40,63,53,59,43,46,37,40,30,47,36,31,34,69,43,71,48,129

Radius of gyration: 13.11 Å; Cα contacts (8 Å, |Δi|>4): 280; chains: 1; bounding box: 31×24×33 Å

Organism: NCBI:txid1348599

Mean predicted aligned error: 2.74 Å

pLDDT: mean 95.83, std 3.45, range [73.38, 98.5]

Nearest PDB structures (foldseek):
  3uqi-assembly1_A  TM=9.976E-01  e=6.916E-17  Aedes aegypti
  8xi9-assembly1_A  TM=9.913E-01  e=7.302E-17  Homo sapiens
  4ipx-assembly1_A  TM=9.961E-01  e=1.400E-16  Homo sapiens
  1fkl-assembly1_A  TM=9.910E-01  e=9.072E-17  Bos taurus
  2dg9-assembly1_A  TM=9.861E-01  e=2.162E-16  Homo sapiens

Secondary structure (DSSP, 8-state):
--EEEEEEE---SS----TTPEEEEEEEEEETTS-EEEETTTTT--EEEETTTTSS-HHHHHHGGGPPTT-EEEEEE-GGGTTTTT-BTTTB-TT--EEEEEEEEEEE-